Protein AF-A0A2V6ICM5-F1 (afdb_monomer_lite)

Structure (mmCIF, N/CA/C/O backbone):
data_AF-A0A2V6ICM5-F1
#
_entry.id   AF-A0A2V6ICM5-F1
#
loop_
_atom_site.group_PDB
_atom_site.id
_atom_site.type_symbol
_atom_site.label_atom_id
_atom_site.label_alt_id
_atom_site.label_comp_id
_atom_site.label_asym_id
_atom_site.label_entity_id
_atom_site.label_seq_id
_atom_site.pdbx_PDB_ins_code
_atom_site.Cartn_x
_atom_site.Cartn_y
_atom_site.Cartn_z
_atom_site.occupancy
_atom_site.B_iso_or_equiv
_atom_site.auth_seq_id
_atom_site.auth_comp_id
_atom_site.auth_asym_id
_atom_site.auth_atom_id
_atom_site.pdbx_PDB_model_num
ATOM 1 N N . GLN A 1 1 ? -46.049 4.703 57.199 1.00 52.38 1 GLN A N 1
ATOM 2 C CA . GLN A 1 1 ? -45.436 5.899 56.572 1.00 52.38 1 GLN A CA 1
ATOM 3 C C . GLN A 1 1 ? -45.484 7.085 57.544 1.00 52.38 1 GLN A C 1
ATOM 5 O O . GLN A 1 1 ? -46.310 7.972 57.384 1.00 52.38 1 GLN A O 1
ATOM 10 N N . LYS A 1 2 ? -44.665 7.076 58.610 1.00 46.41 2 LYS A N 1
ATOM 11 C CA . LYS A 1 2 ? -44.750 8.080 59.692 1.00 46.41 2 LYS A CA 1
ATOM 12 C C . LYS A 1 2 ? -43.443 8.203 60.500 1.00 46.41 2 LYS A C 1
ATOM 1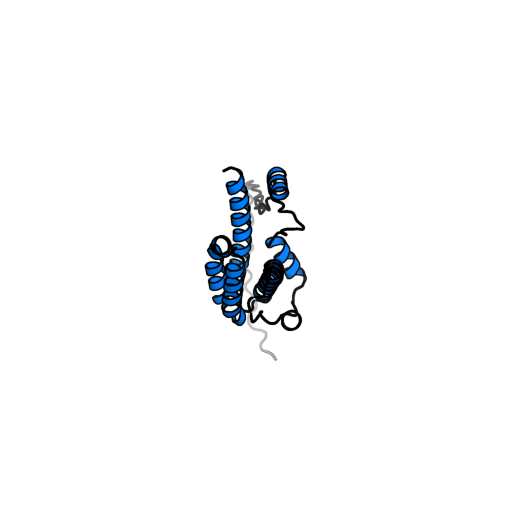4 O O . LYS A 1 2 ? -43.461 8.146 61.718 1.00 46.41 2 LYS A O 1
ATOM 19 N N . TRP A 1 3 ? -42.307 8.328 59.812 1.00 38.28 3 TRP A N 1
ATOM 20 C CA . TRP A 1 3 ? -40.980 8.481 60.445 1.00 38.28 3 TRP A CA 1
ATOM 21 C C . TRP A 1 3 ? -40.224 9.717 59.936 1.00 38.28 3 TRP A C 1
ATOM 23 O O . TRP A 1 3 ? -39.003 9.779 59.967 1.00 38.28 3 TRP A O 1
ATOM 33 N N . ARG A 1 4 ? -40.958 10.712 59.431 1.00 48.53 4 ARG A N 1
ATOM 34 C CA . ARG A 1 4 ? -40.415 11.863 58.698 1.00 48.53 4 ARG A CA 1
ATOM 35 C C . ARG A 1 4 ? -40.253 13.148 59.529 1.00 48.53 4 ARG A C 1
ATOM 37 O O . ARG A 1 4 ? -40.169 14.216 58.938 1.00 48.53 4 ARG A O 1
ATOM 44 N N . ASP A 1 5 ? -40.173 13.048 60.859 1.00 53.56 5 ASP A N 1
ATOM 45 C CA . ASP A 1 5 ? -40.150 14.219 61.760 1.00 53.56 5 ASP A CA 1
ATOM 46 C C . ASP A 1 5 ? -38.917 14.363 62.666 1.00 53.56 5 ASP A C 1
ATOM 48 O O . ASP A 1 5 ? -38.906 15.216 63.553 1.00 53.56 5 ASP A O 1
ATOM 52 N N . CYS A 1 6 ? -37.826 13.635 62.428 1.00 50.69 6 CYS A N 1
ATOM 53 C CA . CYS A 1 6 ? -36.572 13.925 63.123 1.00 50.69 6 CYS A CA 1
ATOM 54 C C . CYS A 1 6 ? -35.569 14.627 62.207 1.00 50.69 6 CYS A C 1
ATOM 56 O O . CYS A 1 6 ? -35.162 14.086 61.185 1.00 50.69 6 CYS A O 1
ATOM 58 N N . LEU A 1 7 ? -35.127 15.794 62.689 1.00 50.41 7 LEU A N 1
ATOM 59 C CA . LEU A 1 7 ? -33.983 16.607 62.256 1.00 50.41 7 LEU A CA 1
ATOM 60 C C . LEU A 1 7 ? -34.307 17.787 61.335 1.00 50.41 7 LEU A C 1
ATOM 62 O O . LEU A 1 7 ? -33.821 17.947 60.219 1.00 50.41 7 LEU A O 1
ATOM 66 N N . ARG A 1 8 ? -35.076 18.704 61.924 1.00 41.88 8 ARG A N 1
ATOM 67 C CA . ARG A 1 8 ? -35.014 20.133 61.632 1.00 41.88 8 ARG A CA 1
ATOM 68 C C . ARG A 1 8 ? -33.750 20.718 62.293 1.00 41.88 8 ARG A C 1
ATOM 70 O O . ARG A 1 8 ? -33.555 20.524 63.488 1.00 41.88 8 ARG A O 1
ATOM 77 N N . LYS A 1 9 ? -33.047 21.569 61.532 1.00 43.94 9 LYS A N 1
ATOM 78 C CA . LYS A 1 9 ? -32.373 22.811 61.974 1.00 43.94 9 LYS A CA 1
ATOM 79 C C . LYS A 1 9 ? -30.895 22.730 62.405 1.00 43.94 9 LYS A C 1
ATOM 81 O O . LYS A 1 9 ? -30.617 22.521 63.574 1.00 43.94 9 LYS A O 1
ATOM 86 N N . THR A 1 10 ? -29.997 23.131 61.498 1.00 44.06 10 THR A N 1
ATOM 87 C CA . THR A 1 10 ? -28.904 24.091 61.779 1.00 44.06 10 THR A CA 1
ATOM 88 C C . THR A 1 10 ? -28.498 24.807 60.483 1.00 44.06 10 THR A C 1
ATOM 90 O O . THR A 1 10 ? -27.999 24.183 59.551 1.00 44.06 10 THR A O 1
ATOM 93 N N . GLU A 1 11 ? -28.755 26.114 60.422 1.00 49.84 11 GLU A N 1
ATOM 94 C CA . GLU A 1 11 ? -28.374 27.036 59.341 1.00 49.84 11 GLU A CA 1
ATOM 95 C C . GLU A 1 11 ? -26.866 27.356 59.358 1.00 49.84 11 GLU A C 1
ATOM 97 O O . GLU A 1 11 ? -26.304 27.531 60.443 1.00 49.84 11 GLU A O 1
ATOM 102 N N . PRO A 1 12 ? -26.208 27.560 58.202 1.00 45.28 12 PRO A N 1
ATOM 103 C CA . PRO A 1 12 ? -24.915 28.234 58.156 1.00 45.28 12 PRO A CA 1
ATOM 104 C C . PRO A 1 12 ? -25.051 29.765 58.025 1.00 45.28 12 PRO A C 1
ATOM 106 O O . PRO A 1 12 ? -25.723 30.306 57.147 1.00 45.28 12 PRO A O 1
ATOM 109 N N . ARG A 1 13 ? -24.362 30.456 58.942 1.00 42.06 13 ARG A N 1
ATOM 110 C CA . ARG A 1 13 ? -24.209 31.915 59.087 1.00 42.06 13 ARG A CA 1
ATOM 111 C C . ARG A 1 13 ? -23.610 32.588 57.841 1.00 42.06 13 ARG A C 1
ATOM 113 O O . ARG A 1 13 ? -22.545 32.198 57.372 1.00 42.06 13 ARG A O 1
ATOM 120 N N . ARG A 1 14 ? -24.219 33.705 57.416 1.00 42.00 14 ARG A N 1
ATOM 121 C CA . ARG A 1 14 ? -23.617 34.704 56.510 1.00 42.00 14 ARG A CA 1
ATOM 122 C C . ARG A 1 14 ? -22.339 35.297 57.114 1.00 42.00 14 ARG A C 1
ATOM 124 O O . ARG A 1 14 ? -22.385 35.858 58.209 1.00 42.00 14 ARG A O 1
ATOM 131 N N . VAL A 1 15 ? -21.251 35.302 56.346 1.00 48.19 15 VAL A N 1
ATOM 132 C CA . VAL A 1 15 ? -20.054 36.116 56.610 1.00 48.19 15 VAL A CA 1
ATOM 133 C C . VAL A 1 15 ? -19.911 37.159 55.499 1.00 48.19 15 VAL A C 1
ATOM 135 O O . VAL A 1 15 ? -20.163 36.888 54.328 1.00 48.19 15 VAL A O 1
ATOM 138 N N . LYS A 1 16 ? -19.622 38.394 55.915 1.00 42.91 16 LYS A N 1
ATOM 139 C CA . LYS A 1 16 ? -19.699 39.625 55.124 1.00 42.91 16 LYS A CA 1
ATOM 140 C C . LYS A 1 16 ? -18.532 39.740 54.140 1.00 42.91 16 LYS A C 1
ATOM 142 O O . LYS A 1 16 ? -17.375 39.617 54.527 1.00 42.91 16 LYS A O 1
ATOM 147 N N . ILE A 1 17 ? -18.877 40.053 52.895 1.00 44.88 17 ILE A N 1
ATOM 148 C CA . ILE A 1 17 ? -17.980 40.398 51.791 1.00 44.88 17 ILE A CA 1
ATOM 149 C C . ILE A 1 17 ? -17.337 41.756 52.090 1.00 44.88 17 ILE A C 1
ATOM 151 O O . ILE A 1 17 ? -18.041 42.736 52.343 1.00 44.88 17 ILE A O 1
ATOM 155 N N . ARG A 1 18 ? -16.003 41.811 52.059 1.00 42.97 18 ARG A N 1
ATOM 156 C CA . ARG A 1 18 ? -15.222 43.051 52.077 1.00 42.97 18 ARG A CA 1
ATOM 157 C C . ARG A 1 18 ? -14.337 43.066 50.831 1.00 42.97 18 ARG A C 1
ATOM 159 O O . ARG A 1 18 ? -13.501 42.195 50.636 1.00 42.97 18 ARG A O 1
ATOM 166 N N . THR A 1 19 ? -14.619 44.041 49.984 1.00 49.16 19 THR A N 1
ATOM 167 C CA . THR A 1 19 ? -13.975 44.409 48.722 1.00 49.16 19 THR A CA 1
ATOM 168 C C . THR A 1 19 ? -12.497 44.757 48.891 1.00 49.16 19 THR A C 1
ATOM 170 O O . THR A 1 19 ? -12.210 45.652 49.682 1.00 49.16 19 THR A O 1
ATOM 173 N N . VAL A 1 20 ? -11.604 44.168 48.087 1.00 47.34 20 VAL A N 1
ATOM 174 C CA . VAL A 1 20 ? -10.393 44.837 47.569 1.00 47.34 20 VAL A CA 1
ATOM 175 C C . VAL A 1 20 ? -10.088 44.282 46.174 1.00 47.34 20 VAL A C 1
ATOM 177 O O . VAL A 1 20 ? -9.914 43.082 45.987 1.00 47.34 20 VAL A O 1
ATOM 180 N N . SER A 1 21 ? -10.072 45.194 45.207 1.00 46.94 21 SER A N 1
ATOM 181 C CA . SER A 1 21 ? -9.700 45.034 43.806 1.00 46.94 21 SER A CA 1
ATOM 182 C C . SER A 1 21 ? -8.275 44.519 43.622 1.00 46.94 21 SER A C 1
ATOM 184 O O . SER A 1 21 ? -7.368 45.111 44.197 1.00 46.94 21 SER A O 1
ATOM 186 N N . ILE A 1 22 ? -8.063 43.555 42.717 1.00 44.38 22 ILE A N 1
ATOM 187 C CA . ILE A 1 22 ? -6.850 43.492 41.885 1.00 44.38 22 ILE A CA 1
ATOM 188 C C . ILE A 1 22 ? -7.255 43.058 40.469 1.00 44.38 22 ILE A C 1
ATOM 190 O O . ILE A 1 22 ? -7.753 41.957 40.246 1.00 44.38 22 ILE A O 1
ATOM 194 N N . LEU A 1 23 ? -7.048 43.979 39.527 1.00 48.00 23 LEU A N 1
ATOM 195 C CA . LEU A 1 23 ? -6.987 43.760 38.086 1.00 48.00 23 LEU A CA 1
ATOM 196 C C . LEU A 1 23 ? -5.894 42.733 37.760 1.00 48.00 23 LEU A C 1
ATOM 198 O O . LEU A 1 23 ? -4.722 43.041 37.939 1.00 48.00 23 LEU A O 1
ATOM 202 N N . VAL A 1 24 ? -6.261 41.578 37.205 1.00 46.44 24 VAL A N 1
ATOM 203 C CA . VAL A 1 24 ? -5.401 40.816 36.284 1.00 46.44 24 VAL A CA 1
ATOM 204 C C . VAL A 1 24 ? -6.310 40.229 35.206 1.00 46.44 24 VAL A C 1
ATOM 206 O O . VAL A 1 24 ? -6.827 39.121 35.317 1.00 46.44 24 VAL A O 1
ATOM 209 N N . ALA A 1 25 ? -6.547 41.020 34.161 1.00 42.38 25 ALA A N 1
ATOM 210 C CA . ALA A 1 25 ? -7.008 40.507 32.882 1.00 42.38 25 ALA A CA 1
ATOM 211 C C . ALA A 1 25 ? -5.813 39.808 32.220 1.00 42.38 25 ALA A C 1
ATOM 213 O O . ALA A 1 25 ? -5.051 40.431 31.488 1.00 42.38 25 ALA A O 1
ATOM 214 N N . LEU A 1 26 ? -5.617 38.527 32.531 1.00 43.31 26 LEU A N 1
ATOM 215 C CA . LEU A 1 26 ? -4.749 37.652 31.751 1.00 43.31 26 LEU A CA 1
ATOM 216 C C . LEU A 1 26 ? -5.658 36.790 30.879 1.00 43.31 26 LEU A C 1
ATOM 218 O O . LEU A 1 26 ? -6.067 35.691 31.245 1.00 43.31 26 LEU A O 1
ATOM 222 N N . THR A 1 27 ? -6.041 37.349 29.736 1.00 41.28 27 THR A N 1
ATOM 223 C CA . THR A 1 27 ? -6.637 36.592 28.641 1.00 41.28 27 THR A CA 1
ATOM 224 C C . THR A 1 27 ? -5.588 35.613 28.124 1.00 41.28 27 THR A C 1
ATOM 226 O O . THR A 1 27 ? -4.723 35.978 27.330 1.00 41.28 27 THR A O 1
ATOM 229 N N . LEU A 1 28 ? -5.656 34.368 28.593 1.00 43.41 28 LEU A N 1
ATOM 230 C CA . LEU A 1 28 ? -5.059 33.221 27.919 1.00 43.41 28 LEU A CA 1
ATOM 231 C C . LEU A 1 28 ? -5.811 33.030 26.597 1.00 43.41 28 LEU A C 1
ATOM 233 O O . LEU A 1 28 ? -6.815 32.326 26.527 1.00 43.41 28 LEU A O 1
ATOM 237 N N . VAL A 1 29 ? -5.339 33.708 25.551 1.00 44.22 29 VAL A N 1
ATOM 238 C CA . VAL A 1 29 ? -5.561 33.264 24.176 1.00 44.22 29 VAL A CA 1
ATOM 239 C C . VAL A 1 29 ? -4.824 31.936 24.065 1.00 44.22 29 VAL A C 1
ATOM 241 O O . VAL A 1 29 ? -3.597 31.896 24.001 1.00 44.22 29 VAL A O 1
ATOM 244 N N . SER A 1 30 ? -5.573 30.837 24.137 1.00 47.25 30 SER A N 1
ATOM 245 C CA . SER A 1 30 ? -5.074 29.531 23.729 1.00 47.25 30 SER A CA 1
ATOM 246 C C . SER A 1 30 ? -4.599 29.658 22.289 1.00 47.25 30 SER A C 1
ATOM 248 O O . SER A 1 30 ? -5.391 29.926 21.387 1.00 47.25 30 SER A O 1
ATOM 250 N N . ALA A 1 31 ? -3.290 29.503 22.107 1.00 39.59 31 ALA A N 1
ATOM 251 C CA . ALA A 1 31 ? -2.682 29.286 20.815 1.00 39.59 31 ALA A CA 1
ATOM 252 C C . ALA A 1 31 ? -3.403 28.107 20.159 1.00 39.59 31 ALA A C 1
ATOM 254 O O . ALA A 1 31 ? -3.331 26.974 20.640 1.00 39.59 31 ALA A O 1
ATOM 255 N N . ALA A 1 32 ? -4.135 28.393 19.085 1.00 41.06 32 ALA A N 1
ATOM 256 C CA . ALA A 1 32 ? -4.459 27.381 18.107 1.00 41.06 32 ALA A CA 1
ATOM 257 C C . ALA A 1 32 ? -3.114 26.862 17.594 1.00 41.06 32 ALA A C 1
ATOM 259 O O . ALA A 1 32 ? -2.405 27.558 16.868 1.00 41.06 32 ALA A O 1
ATOM 260 N N . ILE A 1 33 ? -2.731 25.669 18.041 1.00 44.47 33 ILE A N 1
ATOM 261 C CA . ILE A 1 33 ? -1.753 24.854 17.335 1.00 44.47 33 ILE A CA 1
ATOM 262 C C . ILE A 1 33 ? -2.486 24.473 16.053 1.00 44.47 33 ILE A C 1
ATOM 264 O O . ILE A 1 33 ? -3.270 23.530 16.031 1.00 44.47 33 ILE A O 1
ATOM 268 N N . GLY A 1 34 ? -2.353 25.321 15.035 1.00 39.69 34 GLY A N 1
ATOM 269 C CA . GLY A 1 34 ? -2.686 24.936 13.680 1.00 39.69 34 GLY A CA 1
ATOM 270 C C . GLY A 1 34 ? -1.749 23.794 13.335 1.00 39.69 34 GLY A C 1
ATOM 271 O O . GLY A 1 34 ? -0.533 23.982 13.317 1.00 39.69 34 GLY A O 1
ATOM 272 N N . GLU A 1 35 ? -2.305 22.603 13.135 1.00 38.22 35 GLU A N 1
ATOM 273 C CA . GLU A 1 35 ? -1.608 21.576 12.379 1.00 38.22 35 GLU A CA 1
ATOM 274 C C . GLU A 1 35 ? -1.264 22.200 11.025 1.00 38.22 35 GLU A C 1
ATOM 276 O O . GLU A 1 35 ? -2.142 22.608 10.264 1.00 38.22 35 GLU A O 1
ATOM 281 N N . HIS A 1 36 ? 0.035 22.376 10.790 1.00 35.41 36 HIS A N 1
ATOM 282 C CA . HIS A 1 36 ? 0.596 22.735 9.499 1.00 35.41 36 HIS A CA 1
ATOM 283 C C . HIS A 1 36 ? 0.293 21.571 8.545 1.00 35.41 36 HIS A C 1
ATOM 285 O O . HIS A 1 36 ? 1.104 20.666 8.371 1.00 35.41 36 HIS A O 1
ATOM 291 N N . GLN A 1 37 ? -0.895 21.573 7.941 1.00 40.88 37 GLN A N 1
ATOM 292 C CA . GLN A 1 37 ? -1.083 20.938 6.646 1.00 40.88 37 GLN A CA 1
ATOM 293 C C . GLN A 1 37 ? -0.261 21.803 5.680 1.00 40.88 37 GLN A C 1
ATOM 295 O O . GLN A 1 37 ? -0.715 22.865 5.252 1.00 40.88 37 GLN A O 1
ATOM 300 N N . GLU A 1 38 ? 1.005 21.444 5.449 1.00 42.47 38 GLU A N 1
ATOM 301 C CA . GLU A 1 38 ? 1.786 22.047 4.368 1.00 42.47 38 GLU A CA 1
ATOM 302 C C . GLU A 1 38 ? 1.091 21.682 3.054 1.00 42.47 38 GLU A C 1
ATOM 304 O O . GLU A 1 38 ? 1.255 20.585 2.524 1.00 42.47 38 GLU A O 1
ATOM 309 N N . GLU A 1 39 ? 0.276 22.605 2.546 1.00 48.09 39 GLU A N 1
ATOM 310 C CA . GLU A 1 39 ? -0.058 22.647 1.127 1.00 48.09 39 GLU A CA 1
ATOM 311 C C . GLU A 1 39 ? 1.268 22.586 0.349 1.00 48.09 39 GLU A C 1
ATOM 313 O O . GLU A 1 39 ? 2.194 23.344 0.672 1.00 48.09 39 GLU A O 1
ATOM 318 N N . PRO A 1 40 ? 1.413 21.666 -0.620 1.00 48.28 40 PRO A N 1
ATOM 319 C CA . PRO A 1 40 ? 2.653 21.533 -1.365 1.00 48.28 40 PRO A CA 1
ATOM 320 C C . PRO A 1 40 ? 2.957 22.872 -2.040 1.00 48.28 40 PRO A C 1
ATOM 322 O O . PRO A 1 40 ? 2.132 23.416 -2.773 1.00 48.28 40 PRO A O 1
ATOM 325 N N . THR A 1 41 ? 4.134 23.428 -1.753 1.00 56.72 41 THR A N 1
ATOM 326 C CA . THR A 1 41 ? 4.625 24.653 -2.391 1.00 56.72 41 THR A CA 1
ATOM 327 C C . THR A 1 41 ? 4.608 24.483 -3.913 1.00 56.72 41 THR A C 1
ATOM 329 O O . THR A 1 41 ? 4.884 23.384 -4.397 1.00 56.72 41 THR A O 1
ATOM 332 N N . GLU A 1 42 ? 4.296 25.546 -4.670 1.00 59.53 42 GLU A N 1
ATOM 333 C CA . GLU A 1 42 ? 4.265 25.510 -6.149 1.00 59.53 42 GLU A CA 1
ATOM 334 C C . GLU A 1 42 ? 5.522 24.837 -6.720 1.00 59.53 42 GLU A C 1
ATOM 336 O O . GLU A 1 42 ? 5.413 23.960 -7.570 1.00 59.53 42 GLU A O 1
ATOM 341 N N . ASP A 1 43 ? 6.695 25.124 -6.150 1.00 57.94 43 ASP A N 1
ATOM 342 C CA . ASP A 1 43 ? 7.970 24.511 -6.541 1.00 57.94 43 ASP A CA 1
ATOM 343 C C . ASP A 1 43 ? 7.967 22.973 -6.436 1.00 57.94 43 ASP A C 1
ATOM 345 O O . ASP A 1 43 ? 8.322 22.286 -7.393 1.00 57.94 43 ASP A O 1
ATOM 349 N N . LYS A 1 44 ? 7.464 22.405 -5.328 1.00 61.06 44 LYS A N 1
ATOM 350 C CA . LYS A 1 44 ? 7.354 20.942 -5.155 1.00 61.06 44 LYS A CA 1
ATOM 351 C C . LYS A 1 44 ? 6.339 20.339 -6.126 1.00 61.06 44 LYS A C 1
ATOM 353 O O . LYS A 1 44 ? 6.499 19.207 -6.576 1.00 61.06 44 LYS A O 1
ATOM 358 N N . GLN A 1 45 ? 5.270 21.068 -6.442 1.00 61.25 45 GLN A N 1
ATOM 359 C CA . GLN A 1 45 ? 4.265 20.624 -7.408 1.00 61.25 45 GLN A CA 1
ATOM 360 C C . GLN A 1 45 ? 4.857 20.564 -8.828 1.00 61.25 45 GLN A C 1
ATOM 362 O O . GLN A 1 45 ? 4.613 19.593 -9.546 1.00 61.25 45 GLN A O 1
ATOM 367 N N . HIS A 1 46 ? 5.660 21.561 -9.207 1.00 61.34 46 HIS A N 1
ATOM 368 C CA . HIS A 1 46 ? 6.337 21.617 -10.502 1.00 61.34 46 HIS A CA 1
ATOM 369 C C . HIS A 1 46 ? 7.396 20.514 -10.650 1.00 61.34 46 HIS A C 1
ATOM 371 O O . HIS A 1 46 ? 7.415 19.829 -11.671 1.00 61.34 46 HIS A O 1
ATOM 377 N N . GLU A 1 47 ? 8.196 20.250 -9.614 1.00 62.09 47 GLU A N 1
ATOM 378 C CA . GLU A 1 47 ? 9.178 19.153 -9.606 1.00 62.09 47 GLU A CA 1
ATOM 379 C C . GLU A 1 47 ? 8.523 17.773 -9.786 1.00 62.09 47 GLU A C 1
ATOM 381 O O . GLU A 1 47 ? 9.010 16.934 -10.550 1.00 62.09 47 GLU A O 1
ATOM 386 N N . ARG A 1 48 ? 7.376 17.536 -9.134 1.00 67.94 48 ARG A N 1
ATOM 387 C CA . ARG A 1 48 ? 6.602 16.292 -9.293 1.00 67.94 48 ARG A CA 1
ATOM 388 C C . ARG A 1 48 ? 6.088 16.140 -10.725 1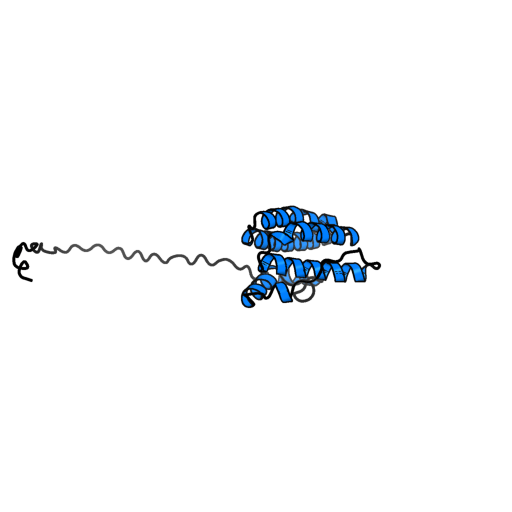.00 67.94 48 ARG A C 1
ATOM 390 O O . ARG A 1 48 ? 6.213 15.067 -11.319 1.00 67.94 48 ARG A O 1
ATOM 397 N N . GLU A 1 49 ? 5.557 17.213 -11.303 1.00 69.25 49 GLU A N 1
ATOM 398 C CA . GLU A 1 49 ? 4.995 17.188 -12.654 1.00 69.25 49 GLU A CA 1
ATOM 399 C C . GLU A 1 49 ? 6.066 16.900 -13.722 1.00 69.25 49 GLU A C 1
ATOM 401 O O . GLU A 1 49 ? 5.822 16.111 -14.638 1.00 69.25 49 GLU A O 1
ATOM 406 N N . GLU A 1 50 ? 7.283 17.422 -13.549 1.00 68.31 50 GLU A N 1
ATOM 407 C CA . GLU A 1 50 ? 8.446 17.109 -14.392 1.00 68.31 50 GLU A CA 1
ATOM 408 C C . GLU A 1 50 ? 8.877 15.635 -14.317 1.00 68.31 50 GLU A C 1
ATOM 410 O O . GLU A 1 50 ? 9.336 15.069 -15.311 1.00 68.31 50 GLU A O 1
ATOM 415 N N . LEU A 1 51 ? 8.698 14.985 -13.162 1.00 66.31 51 LEU A N 1
ATOM 416 C CA . LEU A 1 51 ? 8.923 13.544 -12.980 1.00 66.31 51 LEU A CA 1
ATOM 417 C C . LEU A 1 51 ? 7.777 12.685 -13.550 1.00 66.31 51 LEU A C 1
ATOM 419 O O . LEU A 1 51 ? 7.802 11.457 -13.451 1.00 66.31 51 LEU A O 1
ATOM 423 N N . GLY A 1 52 ? 6.749 13.310 -14.135 1.00 67.88 52 GLY A N 1
ATOM 424 C CA . GLY A 1 52 ? 5.521 12.637 -14.558 1.00 67.88 52 GLY A CA 1
ATOM 425 C C . GLY A 1 52 ? 4.653 12.173 -13.383 1.00 67.88 52 GLY A C 1
ATOM 426 O O . GLY A 1 52 ? 3.707 11.404 -13.586 1.00 67.88 52 GLY A O 1
ATOM 427 N N . VAL A 1 53 ? 4.956 12.631 -12.166 1.00 69.81 53 VAL A N 1
ATOM 428 C CA . VAL A 1 53 ? 4.210 12.389 -10.929 1.00 69.81 53 VAL A CA 1
ATOM 429 C C . VAL A 1 53 ? 3.178 13.503 -10.805 1.00 69.81 53 VAL A C 1
ATOM 431 O O . VAL A 1 53 ? 3.472 14.628 -10.424 1.00 69.81 53 VAL A O 1
ATOM 434 N N . ASN A 1 54 ? 1.933 13.212 -11.151 1.00 69.25 54 ASN A N 1
ATOM 435 C CA . ASN A 1 54 ? 0.839 14.166 -11.015 1.00 69.25 54 ASN A CA 1
ATOM 436 C C . ASN A 1 54 ? -0.336 13.519 -10.281 1.00 69.25 54 ASN A C 1
ATOM 438 O O . ASN A 1 54 ? -0.347 12.317 -10.014 1.00 69.25 54 ASN A O 1
ATOM 442 N N . ALA A 1 55 ? -1.356 14.320 -9.977 1.00 64.00 55 ALA A N 1
ATOM 443 C CA . ALA A 1 55 ? -2.536 13.855 -9.250 1.00 64.00 55 ALA A CA 1
ATOM 444 C C . ALA A 1 55 ? -3.276 12.681 -9.929 1.00 64.00 55 ALA A C 1
ATOM 446 O O . ALA A 1 55 ? -4.022 11.972 -9.254 1.00 64.00 55 ALA A O 1
ATOM 447 N N . TYR A 1 56 ? -3.083 12.470 -11.235 1.00 64.25 56 TYR A N 1
ATOM 448 C CA . TYR A 1 56 ? -3.704 11.395 -12.011 1.00 64.25 56 TYR A CA 1
ATOM 449 C C . TYR A 1 56 ? -2.812 10.154 -12.134 1.00 64.25 56 TYR A C 1
ATOM 451 O O . TYR A 1 56 ? -3.323 9.037 -12.095 1.00 64.25 56 TYR A O 1
ATOM 459 N N . THR A 1 57 ? -1.497 10.325 -12.292 1.00 70.25 57 THR A N 1
ATOM 460 C CA . THR A 1 57 ? -0.542 9.215 -12.469 1.00 70.25 57 THR A CA 1
ATOM 461 C C . THR A 1 57 ? -0.072 8.621 -11.143 1.00 70.25 57 THR A C 1
ATOM 463 O O . THR A 1 57 ? 0.187 7.420 -11.075 1.00 70.25 57 THR A O 1
ATOM 466 N N . ALA A 1 58 ? 0.004 9.436 -10.090 1.00 75.31 58 ALA A N 1
ATOM 467 C CA . ALA A 1 58 ? 0.445 9.060 -8.751 1.00 75.31 58 ALA A CA 1
ATOM 468 C C . ALA A 1 58 ? -0.335 9.871 -7.693 1.00 75.31 58 ALA A C 1
ATOM 470 O O . ALA A 1 58 ? 0.155 10.882 -7.175 1.00 75.31 58 ALA A O 1
ATOM 471 N N . PRO A 1 59 ? -1.584 9.473 -7.381 1.00 79.19 59 PRO A N 1
ATOM 472 C CA . PRO A 1 59 ? -2.379 10.151 -6.363 1.00 79.19 59 PRO A CA 1
ATOM 473 C C . PRO A 1 59 ? -1.718 10.065 -4.978 1.00 79.19 59 PRO A C 1
ATOM 475 O O . PRO A 1 59 ? -1.001 9.115 -4.668 1.00 79.19 59 PRO A O 1
ATOM 478 N N . SER A 1 60 ? -1.992 11.053 -4.123 1.00 86.56 60 SER A N 1
ATOM 479 C CA . SER A 1 60 ? -1.549 11.034 -2.723 1.00 86.56 60 SER A CA 1
ATOM 480 C C . SER A 1 60 ? -2.178 9.859 -1.967 1.00 86.56 60 SER A C 1
ATOM 482 O O . SER A 1 60 ? -3.400 9.680 -1.981 1.00 86.56 60 SER A O 1
ATOM 484 N N . ILE A 1 61 ? -1.343 9.086 -1.274 1.00 89.88 61 ILE A N 1
ATOM 485 C CA . ILE A 1 61 ? -1.759 7.984 -0.402 1.00 89.88 61 ILE A CA 1
ATOM 486 C C . ILE A 1 61 ? -2.626 8.496 0.751 1.00 89.88 61 ILE A C 1
ATOM 488 O O . ILE A 1 61 ? -3.635 7.876 1.088 1.00 89.88 61 ILE A O 1
ATOM 492 N N . GLU A 1 62 ? -2.283 9.651 1.322 1.00 90.81 62 GLU A N 1
ATOM 493 C CA . GLU A 1 62 ? -3.090 10.307 2.355 1.00 90.81 62 GLU A CA 1
ATOM 494 C C . GLU A 1 62 ? -4.503 10.600 1.834 1.00 90.81 62 GLU A C 1
ATOM 496 O O . GLU A 1 62 ? -5.499 10.256 2.476 1.00 90.81 62 GLU A O 1
ATOM 501 N N . ARG A 1 63 ? -4.604 11.151 0.618 1.00 90.06 63 ARG A N 1
ATOM 502 C CA . ARG A 1 63 ? -5.893 11.437 -0.020 1.00 90.06 63 ARG A CA 1
ATOM 503 C C . ARG A 1 63 ? -6.694 10.163 -0.289 1.00 90.06 63 ARG A C 1
ATOM 505 O O . ARG A 1 63 ? -7.905 10.174 -0.077 1.00 90.06 63 ARG A O 1
ATOM 512 N N . ILE A 1 64 ? -6.043 9.078 -0.721 1.00 91.06 64 ILE A N 1
ATOM 513 C CA . ILE A 1 64 ? -6.698 7.772 -0.898 1.00 91.06 64 ILE A CA 1
ATOM 514 C C . ILE A 1 64 ? -7.338 7.326 0.420 1.00 91.06 64 ILE A C 1
ATOM 516 O O . ILE A 1 64 ? -8.521 6.990 0.436 1.00 91.06 64 ILE A O 1
ATOM 520 N N . PHE A 1 65 ? -6.598 7.368 1.530 1.00 93.25 65 PHE A N 1
ATOM 521 C CA . PHE A 1 65 ? -7.135 6.989 2.837 1.00 93.25 65 PHE A CA 1
ATOM 522 C C . PHE A 1 65 ? -8.278 7.903 3.290 1.00 93.25 65 PHE A C 1
ATOM 524 O O . PHE A 1 65 ? -9.312 7.397 3.717 1.00 93.25 65 PHE A O 1
ATOM 531 N N . ALA A 1 66 ? -8.156 9.220 3.108 1.00 92.44 66 ALA A N 1
ATOM 532 C CA . ALA A 1 66 ? -9.228 10.162 3.431 1.00 92.44 66 ALA A CA 1
ATOM 533 C C . ALA A 1 66 ? -10.516 9.897 2.626 1.00 92.44 66 ALA A C 1
ATOM 535 O O . ALA A 1 66 ? -11.623 10.071 3.134 1.00 92.44 66 ALA A O 1
ATOM 536 N N . GLN A 1 67 ? -10.395 9.458 1.369 1.00 92.38 67 GLN A N 1
ATOM 537 C CA . GLN A 1 67 ? -11.541 9.059 0.549 1.00 92.38 67 GLN A CA 1
ATOM 538 C C . GLN A 1 67 ? -12.130 7.720 0.999 1.00 92.38 67 GLN A C 1
ATOM 540 O O . GLN A 1 67 ? -13.348 7.585 1.080 1.00 92.38 67 GLN A O 1
ATOM 545 N N . LEU A 1 68 ? -11.287 6.738 1.318 1.00 91.88 68 LEU A N 1
ATOM 546 C CA . LEU A 1 68 ? -11.735 5.448 1.839 1.00 91.88 68 LEU A CA 1
ATOM 547 C C . LEU A 1 68 ? -12.461 5.590 3.186 1.00 91.88 68 LEU A C 1
ATOM 549 O O . LEU A 1 68 ? -13.461 4.908 3.415 1.00 91.88 68 LEU A O 1
ATOM 553 N N . ASP A 1 69 ? -12.033 6.536 4.022 1.00 92.62 69 ASP A N 1
ATOM 554 C CA . ASP A 1 69 ? -12.694 6.892 5.277 1.00 92.62 69 ASP A CA 1
ATOM 555 C C . ASP A 1 69 ? -14.137 7.373 5.073 1.00 92.62 69 ASP A C 1
ATOM 557 O O . ASP A 1 69 ? -15.031 6.995 5.834 1.00 92.62 69 ASP A O 1
ATOM 561 N N . GLN A 1 70 ? -14.392 8.154 4.018 1.00 93.81 70 GLN A N 1
ATOM 562 C CA . GLN A 1 70 ? -15.735 8.643 3.673 1.00 93.81 70 GLN A CA 1
ATOM 563 C C . GLN A 1 70 ? -16.676 7.523 3.214 1.00 93.81 70 GLN A C 1
ATOM 565 O O . GLN A 1 70 ? -17.895 7.680 3.260 1.00 93.81 70 GLN A O 1
ATOM 570 N N . LEU A 1 71 ? -16.120 6.395 2.770 1.00 90.19 71 LEU A N 1
ATOM 571 C CA . LEU A 1 71 ? -16.867 5.251 2.251 1.00 90.19 71 LEU A CA 1
ATOM 572 C C . LEU A 1 71 ? -17.155 4.192 3.325 1.00 90.19 71 LEU A C 1
ATOM 574 O O . LEU A 1 71 ? -17.718 3.139 3.017 1.00 90.19 71 LEU A O 1
ATOM 578 N N . ARG A 1 72 ? -16.775 4.434 4.587 1.00 87.62 72 ARG A N 1
ATOM 579 C CA . ARG A 1 72 ? -16.996 3.468 5.667 1.00 87.62 72 ARG A CA 1
ATOM 580 C C . ARG A 1 72 ? -18.491 3.316 6.020 1.00 87.62 72 ARG A C 1
ATOM 582 O O . ARG A 1 72 ? -19.216 4.308 6.066 1.00 87.62 72 ARG A O 1
ATOM 589 N N . PRO A 1 73 ? -18.949 2.092 6.362 1.00 89.38 73 PRO A N 1
ATOM 590 C CA . PRO A 1 73 ? -18.183 0.844 6.408 1.00 89.38 73 PRO A CA 1
ATOM 591 C C . PRO A 1 73 ? -17.987 0.223 5.015 1.00 89.38 73 PRO A C 1
ATOM 593 O O . PRO A 1 73 ? -18.938 0.072 4.251 1.00 89.38 73 PRO A O 1
ATOM 596 N N . LEU A 1 74 ? -16.760 -0.211 4.710 1.00 88.19 74 LEU A N 1
ATOM 597 C CA . LEU A 1 74 ? -16.461 -0.843 3.425 1.00 88.19 74 LEU A CA 1
ATOM 598 C C . LEU A 1 74 ? -17.007 -2.280 3.359 1.00 88.19 74 LEU A C 1
ATOM 600 O O . LEU A 1 74 ? -16.705 -3.085 4.251 1.00 88.19 74 LEU A O 1
ATOM 604 N N . PRO A 1 75 ? -17.731 -2.663 2.289 1.00 91.38 75 PRO A N 1
ATOM 605 C CA . PRO A 1 75 ? -18.189 -4.034 2.076 1.00 91.38 75 PRO A CA 1
ATOM 606 C C . PRO A 1 75 ? -17.030 -4.936 1.611 1.00 91.38 75 PRO A C 1
ATOM 608 O O . PRO A 1 75 ? -17.004 -5.413 0.479 1.00 91.38 75 PRO A O 1
ATOM 611 N N . PHE A 1 76 ? -16.056 -5.181 2.497 1.00 91.31 76 PHE A N 1
ATOM 612 C CA . PHE A 1 76 ? -14.811 -5.899 2.190 1.00 91.31 76 PHE A CA 1
ATOM 613 C C . PHE A 1 76 ? -15.046 -7.241 1.487 1.00 91.31 76 PHE A C 1
ATOM 615 O O . PHE A 1 76 ? -14.360 -7.558 0.524 1.00 91.31 76 PHE A O 1
ATOM 622 N N . ASP A 1 77 ? -16.035 -8.023 1.925 1.00 91.31 77 ASP A N 1
ATOM 623 C CA . ASP A 1 77 ? -16.300 -9.345 1.347 1.00 91.31 77 ASP A CA 1
ATOM 624 C C . ASP A 1 77 ? -16.843 -9.309 -0.084 1.00 91.31 77 ASP A C 1
ATOM 626 O O . ASP A 1 77 ? -16.696 -10.297 -0.796 1.00 91.31 77 ASP A O 1
ATOM 630 N N . GLN A 1 78 ? -17.431 -8.186 -0.504 1.00 91.81 78 GLN A N 1
ATOM 631 C CA . GLN A 1 78 ? -17.890 -7.971 -1.880 1.00 91.81 78 GLN A CA 1
ATOM 632 C C . GLN A 1 78 ? -16.784 -7.386 -2.765 1.00 91.81 78 GLN A C 1
ATOM 634 O O . GLN A 1 78 ? -16.804 -7.575 -3.976 1.00 91.81 78 GLN A O 1
ATOM 639 N N . LEU A 1 79 ? -15.836 -6.662 -2.161 1.00 90.44 79 LEU A N 1
ATOM 640 C CA . LEU A 1 79 ? -14.758 -5.964 -2.863 1.00 90.44 79 LEU A CA 1
ATOM 641 C C . LEU A 1 79 ? -13.479 -6.799 -2.990 1.00 90.44 79 LEU A C 1
ATOM 643 O O . LEU A 1 79 ? -12.691 -6.568 -3.906 1.00 90.44 79 LEU A O 1
ATOM 647 N N . LYS A 1 80 ? -13.250 -7.750 -2.077 1.00 91.00 80 LYS A N 1
ATOM 648 C CA . LYS A 1 80 ? -12.045 -8.582 -2.087 1.00 91.00 80 LYS A CA 1
ATOM 649 C C . LYS A 1 80 ? -11.971 -9.405 -3.372 1.00 91.00 80 LYS A C 1
ATOM 651 O O . LYS A 1 80 ? -12.949 -10.016 -3.801 1.00 91.00 80 LYS A O 1
ATOM 656 N N . ARG A 1 81 ? -10.776 -9.461 -3.945 1.00 90.50 81 ARG A N 1
ATOM 657 C CA . ARG A 1 81 ? -10.448 -10.304 -5.094 1.00 90.50 81 ARG A CA 1
ATOM 658 C C . ARG A 1 81 ? -9.605 -11.487 -4.644 1.00 90.50 81 ARG A C 1
ATOM 660 O O . ARG A 1 81 ? -9.029 -11.484 -3.554 1.00 90.50 81 ARG A O 1
ATOM 667 N N . GLU A 1 82 ? -9.544 -12.511 -5.482 1.00 88.44 82 GLU A N 1
ATOM 668 C CA . GLU A 1 82 ? -8.600 -13.601 -5.268 1.00 88.44 82 GLU A CA 1
ATOM 669 C C . GLU A 1 82 ? -7.176 -13.125 -5.551 1.00 88.44 82 GLU A C 1
ATOM 671 O O . GLU A 1 82 ? -6.927 -12.397 -6.515 1.00 88.44 82 GLU A O 1
ATOM 676 N N . LEU A 1 83 ? -6.234 -13.546 -4.703 1.00 85.62 83 LEU A N 1
ATOM 677 C CA . LEU A 1 83 ? -4.828 -13.244 -4.928 1.00 85.62 83 LEU A CA 1
ATOM 678 C C . LEU A 1 83 ? -4.341 -13.984 -6.185 1.00 85.62 83 LEU A C 1
ATOM 680 O O . LEU A 1 83 ? -4.673 -15.159 -6.370 1.00 85.62 83 LEU A O 1
ATOM 684 N N . PRO A 1 84 ? -3.531 -13.333 -7.035 1.00 83.75 84 PRO A N 1
ATOM 685 C CA . PRO A 1 84 ? -2.984 -13.954 -8.230 1.00 83.75 84 PRO A CA 1
ATOM 686 C C . PRO A 1 84 ? -2.134 -15.170 -7.847 1.00 83.75 84 PRO A C 1
ATOM 688 O O . PRO A 1 84 ? -1.251 -15.080 -6.996 1.00 83.75 84 PRO A O 1
ATOM 691 N N . GLN A 1 85 ? -2.397 -16.308 -8.492 1.00 75.50 85 GLN A N 1
ATOM 692 C CA . GLN A 1 85 ? -1.725 -17.577 -8.187 1.00 75.50 85 GLN A CA 1
ATOM 693 C C . GLN A 1 85 ? -0.435 -17.805 -8.987 1.00 75.50 85 GLN A C 1
ATOM 695 O O . GLN A 1 85 ? 0.364 -18.666 -8.634 1.00 75.50 85 GLN A O 1
ATOM 700 N N . SER A 1 86 ? -0.221 -17.052 -10.068 1.00 74.50 86 SER A N 1
ATOM 701 C CA . SER A 1 86 ? 0.951 -17.201 -10.930 1.00 74.50 86 SER A CA 1
ATOM 702 C C . SER A 1 86 ? 1.437 -15.858 -11.448 1.00 74.50 86 SER A C 1
ATOM 704 O O . SER A 1 86 ? 0.643 -14.973 -11.768 1.00 74.50 86 SER A O 1
ATOM 706 N N . ILE A 1 87 ? 2.749 -15.738 -11.614 1.00 71.25 87 ILE A N 1
ATOM 707 C CA . ILE A 1 87 ? 3.371 -14.604 -12.289 1.00 71.25 87 ILE A CA 1
ATOM 708 C C . ILE A 1 87 ? 2.968 -14.629 -13.775 1.00 71.25 87 ILE A C 1
ATOM 710 O O . ILE A 1 87 ? 3.329 -15.548 -14.509 1.00 71.25 87 ILE A O 1
ATOM 714 N N . VAL A 1 88 ? 2.238 -13.607 -14.229 1.00 73.69 88 VAL A N 1
ATOM 715 C CA . VAL A 1 88 ? 1.771 -13.503 -15.624 1.00 73.69 88 VAL A CA 1
ATOM 716 C C . VAL A 1 88 ? 2.942 -13.191 -16.570 1.00 73.69 88 VAL A C 1
ATOM 718 O O . VAL A 1 88 ? 3.902 -12.517 -16.180 1.00 73.69 88 VAL A O 1
ATOM 721 N N . ALA A 1 89 ? 2.896 -13.696 -17.806 1.00 72.94 89 ALA A N 1
ATOM 722 C CA . ALA A 1 89 ? 3.859 -13.361 -18.858 1.00 72.94 89 ALA A CA 1
ATOM 723 C C . ALA A 1 89 ? 3.604 -11.945 -19.416 1.00 72.94 89 ALA A C 1
ATOM 725 O O . ALA A 1 89 ? 2.462 -11.506 -19.481 1.00 72.94 89 ALA A O 1
ATOM 726 N N . GLY A 1 90 ? 4.665 -11.244 -19.827 1.00 82.06 90 GLY A N 1
ATOM 727 C CA . GLY A 1 90 ? 4.577 -9.855 -20.307 1.00 82.06 90 GLY A CA 1
ATOM 728 C C . GLY A 1 90 ? 4.689 -8.818 -19.183 1.00 82.06 90 GLY A C 1
ATOM 729 O O . GLY A 1 90 ? 4.172 -9.004 -18.081 1.00 82.06 90 GLY A O 1
ATOM 730 N N . ARG A 1 91 ? 5.431 -7.731 -19.419 1.00 83.62 91 ARG A N 1
ATOM 731 C CA . ARG A 1 91 ? 5.743 -6.719 -18.387 1.00 83.62 91 ARG A CA 1
ATOM 732 C C . ARG A 1 91 ? 4.517 -5.870 -18.053 1.00 83.62 91 ARG A C 1
ATOM 734 O O . ARG A 1 91 ? 4.271 -5.558 -16.894 1.00 83.62 91 ARG A O 1
ATOM 741 N N . GLU A 1 92 ? 3.741 -5.541 -19.071 1.00 86.88 92 GLU A N 1
ATOM 742 C CA . GLU A 1 92 ? 2.475 -4.821 -19.009 1.00 86.88 92 GLU A CA 1
ATOM 743 C C . GLU A 1 92 ? 1.441 -5.549 -18.145 1.00 86.88 92 GLU A C 1
ATOM 745 O O . GLU A 1 92 ? 0.846 -4.945 -17.252 1.00 86.88 92 GLU A O 1
ATOM 750 N N . HIS A 1 93 ? 1.300 -6.865 -18.322 1.00 85.44 93 HIS A N 1
ATOM 751 C CA . HIS A 1 93 ? 0.387 -7.670 -17.514 1.00 85.44 93 HIS A CA 1
ATOM 752 C C . HIS A 1 93 ? 0.834 -7.757 -16.055 1.00 85.44 93 HIS A C 1
ATOM 754 O O . HIS A 1 93 ? 0.009 -7.612 -15.154 1.00 85.44 93 HIS A O 1
ATOM 760 N N . LYS A 1 94 ? 2.139 -7.931 -15.801 1.00 86.81 94 LYS A N 1
ATOM 761 C CA . LYS A 1 94 ? 2.680 -7.873 -14.435 1.00 86.81 94 LYS A CA 1
ATOM 762 C C . LYS A 1 94 ? 2.376 -6.527 -13.776 1.00 86.81 94 LYS A C 1
ATOM 764 O O . LYS A 1 94 ? 1.977 -6.506 -12.618 1.00 86.81 94 LYS A O 1
ATOM 769 N N . GLY A 1 95 ? 2.525 -5.423 -14.513 1.00 86.75 95 GLY A N 1
ATOM 770 C CA . GLY A 1 95 ? 2.225 -4.075 -14.027 1.00 86.75 95 GLY A CA 1
ATOM 771 C C . GLY A 1 95 ? 0.761 -3.919 -13.620 1.00 86.75 95 GLY A C 1
ATOM 772 O O . GLY A 1 95 ? 0.479 -3.440 -12.524 1.00 86.75 95 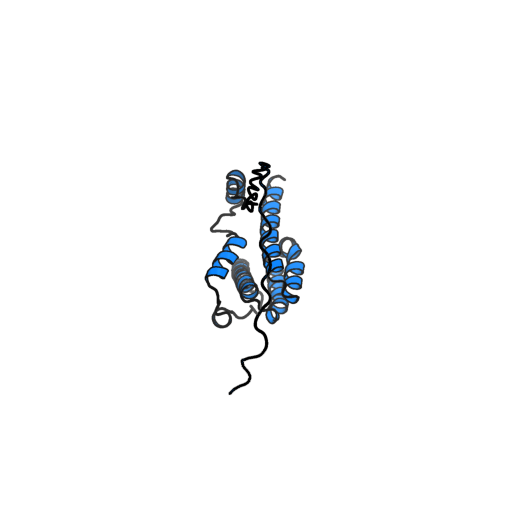GLY A O 1
ATOM 773 N N . LEU A 1 96 ? -0.165 -4.397 -14.457 1.00 87.88 96 LEU A N 1
ATOM 774 C CA . LEU A 1 96 ? -1.600 -4.367 -14.165 1.00 87.88 96 LEU A CA 1
ATOM 775 C C . LEU A 1 96 ? -1.949 -5.190 -12.914 1.00 87.88 96 LEU A C 1
ATOM 777 O O . LEU A 1 96 ? -2.659 -4.708 -12.032 1.00 87.88 96 LEU A O 1
ATOM 781 N N . VAL A 1 97 ? -1.425 -6.416 -12.818 1.00 89.69 97 VAL A N 1
ATOM 782 C CA . VAL A 1 97 ? -1.634 -7.297 -11.657 1.00 89.69 97 VAL A CA 1
ATOM 783 C C . VAL A 1 97 ? -1.066 -6.666 -10.389 1.00 89.69 97 VAL A C 1
ATOM 785 O O . VAL A 1 97 ? -1.722 -6.675 -9.349 1.00 89.69 97 VAL A O 1
ATOM 788 N N . PHE A 1 98 ? 0.125 -6.075 -10.472 1.00 88.69 98 PHE A N 1
ATOM 789 C CA . PHE A 1 98 ? 0.755 -5.404 -9.344 1.00 88.69 98 PHE A CA 1
ATOM 790 C C . PHE A 1 98 ? -0.035 -4.177 -8.884 1.00 88.69 98 PHE A C 1
ATOM 792 O O . PHE A 1 98 ? -0.288 -4.043 -7.692 1.00 88.69 98 PHE A O 1
ATOM 799 N N . GLY A 1 99 ? -0.514 -3.335 -9.806 1.00 88.00 99 GLY A N 1
ATOM 800 C CA . GLY A 1 99 ? -1.416 -2.229 -9.468 1.00 88.00 99 GLY A CA 1
ATOM 801 C C . GLY A 1 99 ? -2.706 -2.717 -8.798 1.00 88.00 99 GLY A C 1
ATOM 802 O O . GLY A 1 99 ? -3.158 -2.135 -7.813 1.00 88.00 99 GLY A O 1
ATOM 803 N N . GLY A 1 100 ? -3.251 -3.844 -9.269 1.00 91.25 100 GLY A N 1
ATOM 804 C CA . GLY A 1 100 ? -4.370 -4.528 -8.626 1.00 91.25 100 GLY A CA 1
ATOM 805 C C . GLY A 1 100 ? -4.066 -4.927 -7.182 1.00 91.25 100 GLY A C 1
ATOM 806 O O . GLY A 1 100 ? -4.866 -4.626 -6.299 1.00 91.25 100 GLY A O 1
ATOM 807 N N . LEU A 1 101 ? -2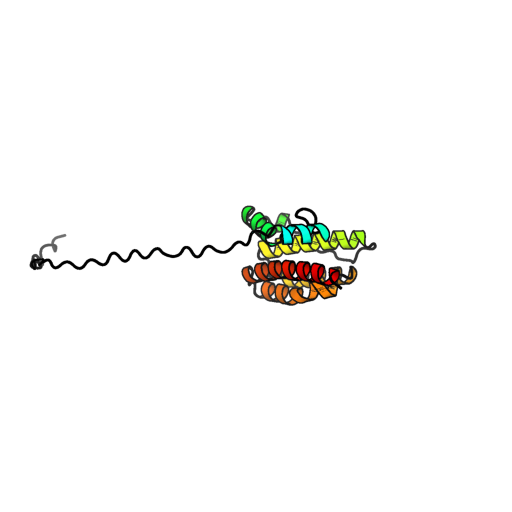.902 -5.524 -6.929 1.00 91.19 101 LEU A N 1
ATOM 808 C CA . LEU A 1 101 ? -2.468 -5.886 -5.580 1.00 91.19 101 LEU A CA 1
ATOM 809 C C . LEU A 1 101 ? -2.315 -4.666 -4.674 1.00 91.19 101 LEU A C 1
ATOM 811 O O . LEU A 1 101 ? -2.788 -4.704 -3.546 1.00 91.19 101 LEU A O 1
ATOM 815 N N . ILE A 1 102 ? -1.721 -3.571 -5.153 1.00 90.06 102 ILE A N 1
ATOM 816 C CA . ILE A 1 102 ? -1.608 -2.330 -4.370 1.00 90.06 102 ILE A CA 1
ATOM 817 C C . ILE A 1 102 ? -2.996 -1.834 -3.930 1.00 90.06 102 ILE A C 1
ATOM 819 O O . ILE A 1 102 ? -3.186 -1.508 -2.757 1.00 90.06 102 ILE A O 1
ATOM 823 N N . ALA A 1 103 ? -3.987 -1.862 -4.827 1.00 91.50 103 ALA A N 1
ATOM 824 C CA . ALA A 1 103 ? -5.367 -1.506 -4.491 1.00 91.50 103 ALA A CA 1
ATOM 825 C C . ALA A 1 103 ? -5.991 -2.445 -3.437 1.00 91.50 103 ALA A C 1
ATOM 827 O O . ALA A 1 103 ? -6.654 -1.974 -2.512 1.00 91.50 103 ALA A O 1
ATOM 828 N N . ASP A 1 104 ? -5.746 -3.758 -3.524 1.00 92.94 104 ASP A N 1
ATOM 829 C CA . ASP A 1 104 ? -6.190 -4.713 -2.495 1.00 92.94 104 ASP A CA 1
ATOM 830 C C . ASP A 1 104 ? -5.502 -4.455 -1.144 1.00 92.94 104 ASP A C 1
ATOM 832 O O . ASP A 1 104 ? -6.124 -4.611 -0.094 1.00 92.94 104 ASP A O 1
ATOM 836 N N . GLY A 1 105 ? -4.246 -4.002 -1.157 1.00 92.31 105 GLY A N 1
ATOM 837 C CA . GLY A 1 105 ? -3.510 -3.597 0.038 1.00 92.31 105 GLY A CA 1
ATOM 838 C C . GLY A 1 105 ? -4.196 -2.456 0.788 1.00 92.31 105 GLY A C 1
ATOM 839 O O . GLY A 1 105 ? -4.413 -2.566 1.996 1.00 92.31 105 GLY A O 1
ATOM 840 N N . PHE A 1 106 ? -4.619 -1.404 0.078 1.00 92.69 106 PHE A N 1
ATOM 841 C CA . PHE A 1 106 ? -5.400 -0.311 0.673 1.00 92.69 106 PHE A CA 1
ATOM 842 C C . PHE A 1 106 ? -6.702 -0.810 1.297 1.00 92.69 106 PHE A C 1
ATOM 844 O O . PHE A 1 106 ? -7.022 -0.456 2.430 1.00 92.69 106 PHE A O 1
ATOM 851 N N . LEU A 1 107 ? -7.417 -1.689 0.593 1.00 93.25 107 LEU A N 1
ATOM 852 C CA . LEU A 1 107 ? -8.659 -2.274 1.085 1.00 93.25 107 LEU A CA 1
ATOM 853 C C . LEU A 1 107 ? -8.440 -3.136 2.346 1.00 93.25 107 LEU A C 1
ATOM 855 O O . LEU A 1 107 ? -9.252 -3.084 3.268 1.00 93.25 107 LEU A O 1
ATOM 859 N N . ILE A 1 108 ? -7.348 -3.907 2.417 1.00 93.44 108 ILE A N 1
ATOM 860 C CA . ILE A 1 108 ? -6.976 -4.722 3.590 1.00 93.44 108 ILE A CA 1
ATOM 861 C C . ILE A 1 108 ? -6.657 -3.845 4.804 1.00 93.44 108 ILE A C 1
ATOM 863 O O . ILE A 1 108 ? -7.091 -4.173 5.912 1.00 93.44 108 ILE A O 1
ATOM 867 N N . VAL A 1 109 ? -5.905 -2.759 4.600 1.00 93.69 109 VAL A N 1
ATOM 868 C CA . VAL A 1 109 ? -5.532 -1.812 5.662 1.00 93.69 109 VAL A CA 1
ATOM 869 C C . VAL A 1 109 ? -6.761 -1.067 6.172 1.00 93.69 109 VAL A C 1
ATOM 871 O O . VAL A 1 109 ? -6.974 -1.006 7.380 1.00 93.69 109 VAL A O 1
ATOM 874 N N . GLU A 1 110 ? -7.602 -0.559 5.271 1.00 93.12 110 GLU A N 1
ATOM 875 C CA . GLU A 1 110 ? -8.817 0.176 5.633 1.00 93.12 110 GLU A CA 1
ATOM 876 C C . GLU A 1 110 ? -9.843 -0.715 6.343 1.00 93.12 110 GLU A C 1
ATOM 878 O O . GLU A 1 110 ? -10.463 -0.311 7.323 1.00 93.12 110 GLU A O 1
ATOM 883 N N . ALA A 1 111 ? -10.007 -1.956 5.883 1.00 93.19 111 ALA A N 1
ATOM 884 C CA . ALA A 1 111 ? -10.894 -2.923 6.520 1.00 93.19 111 ALA A CA 1
ATOM 885 C C . ALA A 1 111 ? -10.246 -3.650 7.713 1.00 93.19 111 ALA A C 1
ATOM 887 O O . ALA A 1 111 ? -10.855 -4.571 8.263 1.00 93.19 111 ALA A O 1
ATOM 888 N N . GLU A 1 112 ? -9.025 -3.285 8.108 1.00 93.56 112 GLU A N 1
ATOM 889 C CA . GLU A 1 112 ? -8.336 -3.820 9.285 1.00 93.56 112 GLU A CA 1
ATOM 890 C C . GLU A 1 112 ? -8.239 -5.364 9.319 1.00 93.56 112 GLU A C 1
ATOM 892 O O . GLU A 1 112 ? -8.382 -6.018 10.361 1.00 93.56 112 GLU A O 1
ATOM 897 N N . ARG A 1 113 ? -8.000 -5.999 8.164 1.00 93.56 113 ARG A N 1
ATOM 898 C CA . ARG A 1 113 ? -8.005 -7.469 8.028 1.00 93.56 113 ARG A CA 1
ATOM 899 C C . ARG A 1 113 ? -6.647 -8.095 8.365 1.00 93.56 113 ARG A C 1
ATOM 901 O O . ARG A 1 113 ? -5.912 -8.526 7.478 1.00 93.56 113 ARG A O 1
ATOM 908 N N . LYS A 1 114 ? -6.330 -8.209 9.664 1.00 93.31 114 LYS A N 1
ATOM 909 C CA . LYS A 1 114 ? -5.050 -8.774 10.172 1.00 93.31 114 LYS A CA 1
ATOM 910 C C . LYS A 1 114 ? -4.686 -10.129 9.563 1.00 93.31 114 LYS A C 1
ATOM 912 O O . LYS A 1 114 ? -3.537 -10.361 9.209 1.00 93.31 114 LYS A O 1
ATOM 917 N N . ASN A 1 115 ? -5.667 -11.019 9.431 1.00 92.81 115 ASN A N 1
ATOM 918 C CA . ASN A 1 115 ? -5.475 -12.392 8.959 1.00 92.81 115 ASN A CA 1
ATOM 919 C C . ASN A 1 115 ? -5.013 -12.487 7.495 1.00 92.81 115 ASN A C 1
ATOM 921 O O . ASN A 1 115 ? -4.563 -13.549 7.075 1.00 92.81 115 ASN A O 1
ATOM 925 N N . LEU A 1 116 ? -5.142 -11.409 6.718 1.00 91.56 116 LEU A N 1
ATOM 926 C CA . LEU A 1 116 ? -4.748 -11.377 5.310 1.00 91.56 116 LEU A CA 1
ATOM 927 C C . LEU A 1 116 ? -3.366 -10.757 5.089 1.00 91.56 116 LEU A C 1
ATOM 929 O O . LEU A 1 116 ? -2.750 -11.047 4.068 1.00 91.56 116 LEU A O 1
ATOM 933 N N . VAL A 1 117 ? -2.862 -9.962 6.041 1.00 92.00 117 VAL A N 1
ATOM 934 C CA . VAL A 1 117 ? -1.632 -9.161 5.900 1.00 92.00 117 VAL A CA 1
ATOM 935 C C . VAL A 1 117 ? -0.420 -10.019 5.533 1.00 92.00 117 VAL A C 1
ATOM 937 O O . VAL A 1 117 ? 0.315 -9.675 4.615 1.00 92.00 117 VAL A O 1
ATOM 940 N N . GLU A 1 118 ? -0.223 -11.153 6.206 1.00 89.81 118 GLU A N 1
ATOM 941 C CA . GLU A 1 118 ? 0.962 -11.995 6.002 1.00 89.81 118 GLU A CA 1
ATOM 942 C C . GLU A 1 118 ? 0.974 -12.666 4.622 1.00 89.81 118 GLU A C 1
ATOM 944 O O . GLU A 1 118 ? 1.960 -12.588 3.885 1.00 89.81 118 GLU A O 1
ATOM 949 N N . ASN A 1 119 ? -0.145 -13.291 4.238 1.00 91.44 119 ASN A N 1
ATOM 950 C CA . ASN A 1 119 ? -0.246 -13.940 2.935 1.00 91.44 119 ASN A CA 1
ATOM 951 C C . ASN A 1 119 ? -0.165 -12.910 1.799 1.00 91.44 119 ASN A C 1
ATOM 953 O O . ASN A 1 119 ? 0.575 -13.107 0.836 1.00 91.44 119 ASN A O 1
ATOM 957 N N . PHE A 1 120 ? -0.883 -11.795 1.946 1.00 91.81 120 PHE A N 1
ATOM 958 C CA . PHE A 1 120 ? -0.878 -10.705 0.980 1.00 91.81 120 PHE A CA 1
ATOM 959 C C . PHE A 1 120 ? 0.518 -10.097 0.811 1.00 91.81 120 PHE A C 1
ATOM 961 O O . PHE A 1 120 ? 0.987 -9.974 -0.318 1.00 91.81 120 PHE A O 1
ATOM 968 N N . GLY A 1 121 ? 1.212 -9.781 1.911 1.00 89.75 121 GLY A N 1
ATOM 969 C CA . GLY A 1 121 ? 2.554 -9.201 1.875 1.00 89.75 121 GLY A CA 1
ATOM 970 C C . GLY A 1 121 ? 3.537 -10.078 1.101 1.00 89.75 121 GLY A C 1
ATOM 971 O O . GLY A 1 121 ? 4.256 -9.589 0.235 1.00 89.75 121 GLY A O 1
ATOM 972 N N . ARG A 1 122 ? 3.504 -11.397 1.318 1.00 90.06 122 ARG A N 1
ATOM 973 C CA . ARG A 1 122 ? 4.323 -12.351 0.555 1.00 90.06 122 ARG A CA 1
ATOM 974 C C . ARG A 1 122 ? 4.043 -12.296 -0.952 1.00 90.06 122 ARG A C 1
ATOM 976 O O . ARG A 1 122 ? 4.992 -12.181 -1.725 1.00 90.06 122 ARG A O 1
ATOM 983 N N . VAL A 1 123 ? 2.773 -12.354 -1.361 1.00 90.75 123 VAL A N 1
ATOM 984 C CA . VAL A 1 123 ? 2.383 -12.305 -2.785 1.00 90.75 123 VAL A CA 1
ATOM 985 C C . VAL A 1 123 ? 2.774 -10.966 -3.414 1.00 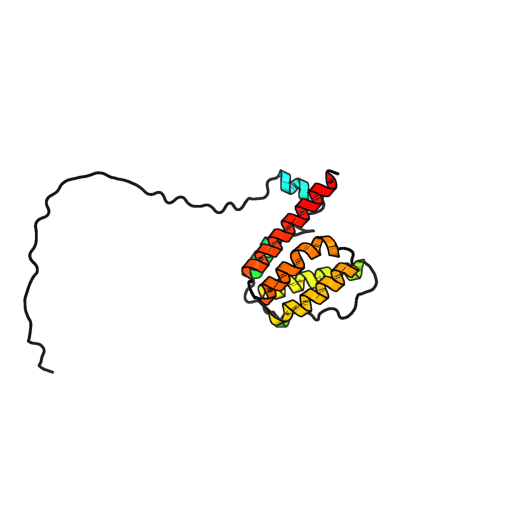90.75 123 VAL A C 1
ATOM 987 O O . VAL A 1 123 ? 3.318 -10.934 -4.517 1.00 90.75 123 VAL A O 1
ATOM 990 N N . LEU A 1 124 ? 2.561 -9.858 -2.701 1.00 89.12 124 LEU A N 1
ATOM 991 C CA . LEU A 1 124 ? 2.940 -8.523 -3.157 1.00 89.12 124 LEU A CA 1
ATOM 992 C C . LEU A 1 124 ? 4.450 -8.422 -3.418 1.00 89.12 124 LEU A C 1
ATOM 994 O O . LEU A 1 124 ? 4.859 -7.919 -4.464 1.00 89.12 124 LEU A O 1
ATOM 998 N N . MET A 1 125 ? 5.278 -8.935 -2.503 1.00 87.56 125 MET A N 1
ATOM 999 C CA . MET A 1 125 ? 6.737 -8.915 -2.653 1.00 87.56 125 MET A CA 1
ATOM 1000 C C . MET A 1 125 ? 7.223 -9.810 -3.798 1.00 87.56 125 MET A C 1
ATOM 1002 O O . MET A 1 125 ? 8.164 -9.449 -4.508 1.00 87.56 125 MET A O 1
ATOM 1006 N N . GLU A 1 126 ? 6.583 -10.958 -4.018 1.00 88.19 126 GLU A N 1
ATOM 1007 C CA . GLU A 1 126 ? 6.885 -11.832 -5.154 1.00 88.19 126 GLU A CA 1
ATOM 1008 C C . GLU A 1 126 ? 6.619 -11.126 -6.495 1.00 88.19 126 GLU A C 1
ATOM 1010 O O . GLU A 1 126 ? 7.492 -11.105 -7.369 1.00 88.19 126 GLU A O 1
ATOM 1015 N N . GLN A 1 127 ? 5.465 -10.464 -6.635 1.00 87.62 127 GLN A N 1
ATOM 1016 C CA . GLN A 1 127 ? 5.128 -9.714 -7.850 1.00 87.62 127 GLN A CA 1
ATOM 1017 C C . GLN A 1 127 ? 6.008 -8.465 -8.041 1.00 87.62 127 GLN A C 1
ATOM 1019 O O . GLN A 1 127 ? 6.422 -8.179 -9.166 1.00 87.62 127 GLN A O 1
ATOM 1024 N N . ALA A 1 128 ? 6.368 -7.754 -6.963 1.00 85.38 128 ALA A N 1
ATOM 1025 C CA . ALA A 1 128 ? 7.274 -6.600 -7.021 1.00 85.38 128 ALA A CA 1
ATOM 1026 C C . ALA A 1 128 ? 8.664 -6.979 -7.565 1.00 85.38 128 ALA A C 1
ATOM 1028 O O . ALA A 1 128 ? 9.231 -6.280 -8.411 1.00 85.38 128 ALA A O 1
ATOM 1029 N N . ARG A 1 129 ? 9.206 -8.121 -7.120 1.00 85.19 129 ARG A N 1
ATOM 1030 C CA . ARG A 1 129 ? 10.485 -8.656 -7.614 1.00 85.19 129 ARG A CA 1
ATOM 1031 C C . ARG A 1 129 ? 10.400 -9.055 -9.081 1.00 85.19 129 ARG A C 1
ATOM 1033 O O . ARG A 1 129 ? 11.298 -8.721 -9.847 1.00 85.19 129 ARG A O 1
ATOM 1040 N N . ALA A 1 130 ? 9.304 -9.694 -9.492 1.00 84.62 130 ALA A N 1
ATOM 1041 C CA . ALA A 1 130 ? 9.076 -10.069 -10.888 1.00 84.62 130 ALA A CA 1
ATOM 1042 C C . ALA A 1 130 ? 8.997 -8.860 -11.845 1.00 84.62 130 ALA A C 1
ATOM 1044 O O . ALA A 1 130 ? 9.203 -9.018 -13.049 1.00 84.62 130 ALA A O 1
ATOM 1045 N N . LEU A 1 131 ? 8.701 -7.667 -11.320 1.00 81.38 131 LEU A N 1
ATOM 1046 C CA . LEU A 1 131 ? 8.672 -6.398 -12.052 1.00 81.38 131 LEU A CA 1
ATOM 1047 C C . LEU A 1 131 ? 9.993 -5.613 -12.027 1.00 81.38 131 LEU A C 1
ATOM 1049 O O . LEU A 1 131 ? 10.100 -4.605 -12.724 1.00 81.38 131 LEU A O 1
ATOM 1053 N N . GLY A 1 132 ? 10.986 -6.042 -11.242 1.00 77.62 132 GLY A N 1
ATOM 1054 C CA . GLY A 1 132 ? 12.246 -5.311 -11.069 1.00 77.62 132 GLY A CA 1
ATOM 1055 C C . GLY A 1 132 ? 12.122 -4.026 -10.238 1.00 77.62 132 GLY A C 1
ATOM 1056 O O . GLY A 1 132 ? 13.016 -3.189 -10.277 1.00 77.62 132 GLY A O 1
ATOM 1057 N N . VAL A 1 133 ? 11.027 -3.857 -9.485 1.00 72.75 133 VAL A N 1
ATOM 1058 C CA . VAL A 1 133 ? 10.781 -2.697 -8.597 1.00 72.75 133 VAL A CA 1
ATOM 1059 C C . VAL A 1 133 ? 11.012 -3.017 -7.117 1.00 72.75 133 VAL A C 1
ATOM 1061 O O . VAL A 1 133 ? 10.708 -2.200 -6.252 1.00 72.75 133 VAL A O 1
ATOM 1064 N N . GLY A 1 134 ? 11.561 -4.200 -6.824 1.00 62.78 134 GLY A N 1
ATOM 1065 C CA . GLY A 1 134 ? 11.784 -4.695 -5.468 1.00 62.78 134 GLY A CA 1
ATOM 1066 C C . GLY A 1 134 ? 12.557 -3.706 -4.596 1.00 62.78 134 GLY A C 1
ATOM 1067 O O . GLY A 1 134 ? 12.000 -3.167 -3.652 1.00 62.78 134 GLY A O 1
ATOM 1068 N N . ASP A 1 135 ? 13.817 -3.419 -4.897 1.00 65.69 135 ASP A N 1
ATOM 1069 C CA . ASP A 1 135 ? 14.743 -2.894 -3.880 1.00 65.69 135 ASP A CA 1
ATOM 1070 C C . ASP A 1 135 ? 14.346 -1.552 -3.234 1.00 65.69 135 ASP A C 1
ATOM 1072 O O . ASP A 1 135 ? 14.561 -1.370 -2.036 1.00 65.69 135 ASP A O 1
ATOM 1076 N N . ARG A 1 136 ? 13.705 -0.634 -3.973 1.00 62.69 136 ARG A N 1
ATOM 1077 C CA . ARG A 1 136 ? 13.249 0.662 -3.428 1.00 62.69 136 ARG A CA 1
ATOM 1078 C C . ARG A 1 136 ? 11.954 0.555 -2.617 1.00 62.69 136 ARG A C 1
ATOM 1080 O O . ARG A 1 136 ? 11.863 1.139 -1.544 1.00 62.69 136 ARG A O 1
ATOM 1087 N N . VAL A 1 137 ? 10.985 -0.236 -3.079 1.00 62.97 137 VAL A N 1
ATOM 1088 C CA . VAL A 1 137 ? 9.696 -0.453 -2.387 1.00 62.97 137 VAL A CA 1
ATOM 1089 C C . VAL A 1 137 ? 9.860 -1.391 -1.181 1.00 62.97 137 VAL A C 1
ATOM 1091 O O . VAL A 1 137 ? 9.157 -1.282 -0.176 1.00 62.97 137 VAL A O 1
ATOM 1094 N N . MET A 1 138 ? 10.830 -2.308 -1.243 1.00 66.31 138 MET A N 1
ATOM 1095 C CA . MET A 1 138 ? 11.068 -3.319 -0.211 1.00 66.31 138 MET A CA 1
ATOM 1096 C C . MET A 1 138 ? 11.543 -2.713 1.118 1.00 66.31 138 MET A C 1
ATOM 1098 O O . MET A 1 138 ? 11.274 -3.319 2.156 1.00 66.31 138 MET A O 1
ATOM 1102 N N . ARG A 1 139 ? 12.189 -1.533 1.118 1.00 70.75 139 ARG A N 1
ATOM 1103 C CA . ARG A 1 139 ? 12.772 -0.913 2.326 1.00 70.75 139 ARG A CA 1
ATOM 1104 C C . ARG A 1 139 ? 11.742 -0.703 3.445 1.00 70.75 139 ARG A C 1
ATOM 1106 O O . ARG A 1 139 ? 12.036 -1.021 4.593 1.00 70.75 139 ARG A O 1
ATOM 1113 N N . HIS A 1 140 ? 10.529 -0.274 3.098 1.00 75.00 140 HIS A N 1
ATOM 1114 C CA . HIS A 1 140 ? 9.451 0.006 4.061 1.00 75.00 140 HIS A CA 1
ATOM 1115 C C . HIS A 1 140 ? 8.435 -1.145 4.178 1.00 75.00 140 HIS A C 1
ATOM 1117 O O . HIS A 1 140 ? 7.698 -1.252 5.157 1.00 75.00 140 HIS A O 1
ATOM 1123 N N . SER A 1 141 ? 8.432 -2.083 3.224 1.00 78.50 141 SER A N 1
ATOM 1124 C CA . SER A 1 141 ? 7.466 -3.193 3.165 1.00 78.50 141 SER A CA 1
ATOM 1125 C C . SER A 1 141 ? 7.470 -4.111 4.398 1.00 78.50 141 SER A C 1
ATOM 1127 O O . SER A 1 141 ? 6.411 -4.560 4.850 1.00 78.50 141 SER A O 1
ATOM 1129 N N . ALA A 1 142 ? 8.648 -4.377 4.972 1.00 81.88 142 ALA A N 1
ATOM 1130 C CA . ALA A 1 142 ? 8.791 -5.220 6.155 1.00 81.88 142 ALA A CA 1
ATOM 1131 C C . ALA A 1 142 ? 8.195 -4.545 7.401 1.00 81.88 142 ALA A C 1
ATOM 1133 O O . ALA A 1 142 ? 7.491 -5.196 8.174 1.00 81.88 142 ALA A O 1
ATOM 1134 N N . SER A 1 143 ? 8.428 -3.236 7.544 1.00 87.31 143 SER A N 1
ATOM 1135 C CA . SER A 1 143 ? 7.864 -2.396 8.607 1.00 87.31 143 SER A CA 1
ATOM 1136 C C . SER A 1 143 ? 6.335 -2.380 8.530 1.00 87.31 143 SER A C 1
ATOM 1138 O O . SER A 1 143 ? 5.660 -2.782 9.479 1.00 87.31 143 SER A O 1
ATOM 1140 N N . VAL A 1 144 ? 5.782 -2.065 7.351 1.00 88.94 144 VAL A N 1
ATOM 1141 C CA . VAL A 1 144 ? 4.333 -2.071 7.082 1.00 88.94 144 VAL A CA 1
ATOM 1142 C C . VAL A 1 144 ? 3.695 -3.424 7.415 1.00 88.94 144 VAL A C 1
ATOM 1144 O O . VAL A 1 144 ? 2.660 -3.483 8.083 1.00 88.94 144 VAL A O 1
ATOM 1147 N N . THR A 1 145 ? 4.318 -4.526 6.988 1.00 89.19 145 THR A N 1
ATOM 1148 C CA . THR A 1 145 ? 3.799 -5.883 7.228 1.00 89.19 145 THR A CA 1
ATOM 1149 C C . THR A 1 145 ? 3.797 -6.228 8.720 1.00 89.19 145 THR A C 1
ATOM 1151 O O . THR A 1 145 ? 2.815 -6.773 9.228 1.00 89.19 145 THR A O 1
ATOM 1154 N N . GLU A 1 146 ? 4.858 -5.877 9.451 1.00 90.94 146 GLU A N 1
ATOM 1155 C CA . GLU A 1 146 ? 4.953 -6.125 10.893 1.00 90.94 146 GLU A CA 1
ATOM 1156 C C . GLU A 1 146 ? 3.952 -5.280 11.695 1.00 90.94 146 GLU A C 1
ATOM 1158 O O . GLU A 1 146 ? 3.286 -5.791 12.603 1.00 90.94 146 GLU A O 1
ATOM 1163 N N . LEU A 1 147 ? 3.785 -4.004 11.339 1.00 93.56 147 LEU A N 1
ATOM 1164 C CA . LEU A 1 147 ? 2.769 -3.127 11.922 1.00 93.56 147 LEU A CA 1
ATOM 1165 C C . LEU A 1 147 ? 1.355 -3.666 11.661 1.00 93.56 147 LEU A C 1
ATOM 1167 O O . LEU A 1 147 ? 0.537 -3.732 12.584 1.00 93.56 147 LEU A O 1
ATOM 1171 N N . GLY A 1 148 ? 1.083 -4.135 10.440 1.00 92.25 148 GLY A N 1
ATOM 1172 C CA . GLY A 1 148 ? -0.186 -4.764 10.074 1.00 92.25 148 GLY A CA 1
ATOM 1173 C C . GLY A 1 148 ? -0.448 -6.067 10.835 1.00 92.25 148 GLY A C 1
ATOM 1174 O O . GLY A 1 148 ? -1.565 -6.297 11.300 1.00 92.25 148 GLY A O 1
ATOM 1175 N N . ARG A 1 149 ? 0.588 -6.882 11.075 1.00 90.81 149 ARG A N 1
ATOM 1176 C CA . ARG A 1 149 ? 0.499 -8.102 11.897 1.00 90.81 149 ARG A CA 1
ATOM 1177 C C . ARG A 1 149 ? 0.120 -7.792 13.347 1.00 90.81 149 ARG A C 1
ATOM 1179 O O . ARG A 1 149 ? -0.703 -8.490 13.941 1.00 90.81 149 ARG A O 1
ATOM 1186 N N . ARG A 1 150 ? 0.684 -6.725 13.921 1.00 94.00 150 ARG A N 1
ATOM 1187 C CA . ARG A 1 150 ? 0.307 -6.214 15.255 1.00 94.00 150 ARG A CA 1
ATOM 1188 C C . ARG A 1 150 ? -1.083 -5.559 15.240 1.00 94.00 150 ARG A C 1
ATOM 1190 O O . ARG A 1 150 ? -1.774 -5.510 16.260 1.00 94.00 150 ARG A O 1
ATOM 1197 N N . GLY A 1 151 ? -1.541 -5.124 14.068 1.00 93.06 151 GLY A N 1
ATOM 1198 C CA . GLY A 1 151 ? -2.764 -4.352 13.870 1.00 93.06 151 GLY A CA 1
ATOM 1199 C C . GLY A 1 151 ? -2.641 -2.909 14.331 1.00 93.06 151 GLY A C 1
ATOM 1200 O O . GLY A 1 151 ? -3.612 -2.337 14.815 1.00 93.06 151 GLY A O 1
ATOM 1201 N N . ALA A 1 152 ? -1.441 -2.346 14.229 1.00 95.31 152 ALA A N 1
ATOM 1202 C CA . ALA A 1 152 ? -1.180 -0.940 14.479 1.00 95.31 152 ALA A CA 1
ATOM 1203 C C . ALA A 1 152 ? -1.569 -0.117 13.236 1.00 95.31 152 ALA A C 1
ATOM 1205 O O . ALA A 1 152 ? -0.719 0.474 12.582 1.00 95.31 152 ALA A O 1
ATOM 1206 N N . TRP A 1 153 ? -2.854 -0.108 12.870 1.00 93.94 153 TRP A N 1
ATOM 1207 C CA . TRP A 1 153 ? -3.323 0.396 11.568 1.00 93.94 153 TRP A CA 1
ATOM 1208 C C . TRP A 1 153 ? -3.043 1.873 11.312 1.00 93.94 153 TRP A C 1
ATOM 1210 O O . TRP A 1 153 ? -2.722 2.249 10.191 1.00 93.94 153 TRP A O 1
ATOM 1220 N N . GLN A 1 154 ? -3.098 2.702 12.353 1.00 93.88 154 GLN A N 1
ATOM 1221 C CA . GLN A 1 154 ? -2.709 4.109 12.248 1.00 93.88 154 GLN A CA 1
ATOM 1222 C C . GLN A 1 154 ? -1.224 4.256 11.892 1.00 93.88 154 GLN A C 1
ATOM 1224 O O . GLN A 1 154 ? -0.874 5.041 11.018 1.00 93.88 154 GLN A O 1
ATOM 1229 N N . GLN A 1 155 ? -0.361 3.428 12.487 1.00 94.00 155 GLN A N 1
ATOM 1230 C CA . GLN A 1 155 ? 1.067 3.404 12.158 1.00 94.00 155 GLN A CA 1
ATOM 1231 C C . GLN A 1 155 ? 1.301 2.841 10.751 1.00 94.00 155 GLN A C 1
ATOM 1233 O O . GLN A 1 155 ? 2.151 3.347 10.034 1.00 94.00 155 GLN A O 1
ATOM 1238 N N . VAL A 1 156 ? 0.510 1.851 10.315 1.00 93.62 156 VAL A N 1
ATOM 1239 C CA . VAL A 1 156 ? 0.548 1.356 8.927 1.00 93.62 156 VAL A CA 1
ATOM 1240 C C . VAL A 1 156 ? 0.248 2.478 7.929 1.00 93.62 156 VAL A C 1
ATOM 1242 O O . VAL A 1 156 ? 0.965 2.611 6.943 1.00 93.62 156 VAL A O 1
ATOM 1245 N N . ARG A 1 157 ? -0.783 3.299 8.176 1.00 93.12 157 ARG A N 1
ATOM 1246 C CA . ARG A 1 157 ? -1.111 4.442 7.306 1.00 93.12 157 ARG A CA 1
ATOM 1247 C C . ARG A 1 157 ? 0.024 5.460 7.268 1.00 93.12 157 ARG A C 1
ATOM 1249 O O . ARG A 1 157 ? 0.419 5.871 6.184 1.00 93.12 157 ARG A O 1
ATOM 1256 N N . GLN A 1 158 ? 0.565 5.819 8.431 1.00 92.38 158 GLN A N 1
ATOM 1257 C CA . GLN A 1 158 ? 1.686 6.756 8.536 1.00 92.38 158 GLN A CA 1
ATOM 1258 C C . GLN A 1 158 ? 2.921 6.255 7.781 1.00 92.38 158 GLN A C 1
ATOM 1260 O O . GLN A 1 158 ? 3.503 7.005 7.006 1.00 92.38 158 GLN A O 1
ATOM 1265 N N . GLU A 1 159 ? 3.272 4.978 7.938 1.00 90.62 159 GLU A N 1
ATOM 1266 C CA . GLU A 1 159 ? 4.408 4.364 7.245 1.00 90.62 159 GLU A CA 1
ATOM 1267 C C . GLU A 1 159 ? 4.211 4.357 5.719 1.00 90.62 159 GLU A C 1
ATOM 1269 O O . GLU A 1 159 ? 5.145 4.623 4.964 1.00 90.62 159 GLU A O 1
ATOM 1274 N N . LEU A 1 160 ? 2.989 4.090 5.244 1.00 89.88 160 LEU A N 1
ATOM 1275 C CA . LEU A 1 160 ? 2.664 4.129 3.814 1.00 89.88 160 LEU A CA 1
ATOM 1276 C C . LEU A 1 160 ? 2.742 5.550 3.240 1.00 89.88 160 LEU A C 1
ATOM 1278 O O . LEU A 1 160 ? 3.251 5.720 2.135 1.00 89.88 160 LEU A O 1
ATOM 1282 N N . ILE A 1 161 ? 2.281 6.560 3.983 1.00 89.12 161 ILE A N 1
ATOM 1283 C CA . ILE A 1 161 ? 2.404 7.971 3.587 1.00 89.12 161 ILE A CA 1
ATOM 1284 C C . ILE A 1 161 ? 3.883 8.380 3.545 1.00 89.12 161 ILE A C 1
ATOM 1286 O O . ILE A 1 161 ? 4.328 8.943 2.550 1.00 89.12 161 ILE A O 1
ATOM 1290 N N . ALA A 1 162 ? 4.666 8.025 4.568 1.00 87.06 162 ALA A N 1
ATOM 1291 C CA . ALA A 1 162 ? 6.104 8.295 4.602 1.00 87.06 162 ALA A CA 1
ATOM 1292 C C . ALA A 1 162 ? 6.845 7.628 3.430 1.00 87.06 162 ALA A C 1
ATOM 1294 O O . ALA A 1 162 ? 7.688 8.253 2.794 1.00 87.06 162 ALA A O 1
ATOM 1295 N N . THR A 1 163 ? 6.459 6.397 3.073 1.00 83.69 163 THR A N 1
ATOM 1296 C CA 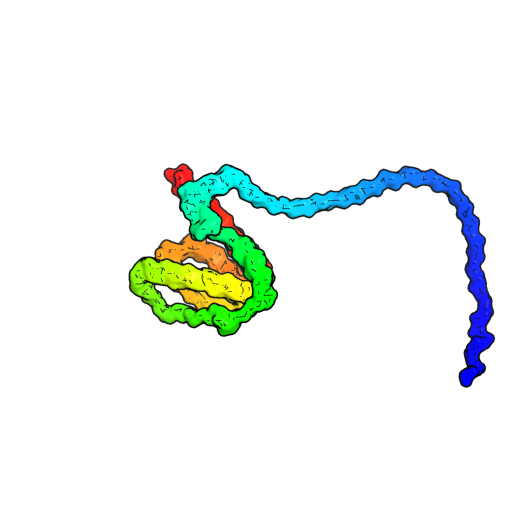. THR A 1 163 ? 7.029 5.682 1.919 1.00 83.69 163 THR A CA 1
ATOM 1297 C C . THR A 1 163 ? 6.829 6.453 0.610 1.00 83.69 163 THR A C 1
ATOM 1299 O O . THR A 1 163 ? 7.716 6.437 -0.240 1.00 83.69 163 THR A O 1
ATOM 1302 N N . GLN A 1 164 ? 5.685 7.124 0.419 1.00 83.19 164 GLN A N 1
ATOM 1303 C CA . GLN A 1 164 ? 5.464 7.949 -0.773 1.00 83.19 164 GLN A CA 1
ATOM 1304 C C . GLN A 1 164 ? 6.446 9.120 -0.820 1.00 83.19 164 GLN A C 1
ATOM 1306 O O . GLN A 1 164 ? 7.095 9.311 -1.846 1.00 83.19 164 GLN A O 1
ATOM 1311 N N . THR A 1 165 ? 6.581 9.856 0.283 1.00 81.62 165 THR A N 1
ATOM 1312 C CA . THR A 1 165 ? 7.512 10.985 0.381 1.00 81.62 165 THR A CA 1
ATOM 1313 C C . THR A 1 165 ? 8.948 10.549 0.092 1.00 81.62 165 THR A C 1
ATOM 1315 O O . THR A 1 165 ? 9.625 11.181 -0.714 1.00 81.62 165 THR A O 1
ATOM 1318 N N . ASP A 1 166 ? 9.386 9.428 0.667 1.00 79.44 166 ASP A N 1
ATOM 1319 C CA . ASP A 1 166 ? 10.740 8.898 0.470 1.00 79.44 166 ASP A CA 1
ATOM 1320 C C . ASP A 1 166 ? 10.997 8.471 -0.987 1.00 79.44 166 ASP A C 1
ATOM 1322 O O . ASP A 1 166 ? 12.088 8.674 -1.522 1.00 79.44 166 ASP A O 1
ATOM 1326 N N . VAL A 1 167 ? 9.997 7.882 -1.656 1.00 78.56 167 VAL A N 1
ATOM 1327 C CA . VAL A 1 167 ? 10.105 7.492 -3.072 1.00 78.56 167 VAL A CA 1
ATOM 1328 C C . VAL A 1 167 ? 10.141 8.717 -3.982 1.00 78.56 167 VAL A C 1
ATOM 1330 O O . VAL A 1 167 ? 10.935 8.739 -4.921 1.00 78.56 167 VAL A O 1
ATOM 1333 N N . GLU A 1 168 ? 9.309 9.724 -3.721 1.00 78.31 168 GLU A N 1
ATOM 1334 C CA . GLU A 1 168 ? 9.299 10.978 -4.482 1.00 78.31 168 GLU A CA 1
ATOM 1335 C C . GLU A 1 168 ? 10.624 11.733 -4.322 1.00 78.31 168 GLU A C 1
ATOM 1337 O O . GLU A 1 168 ? 11.226 12.112 -5.325 1.00 78.31 168 GLU A O 1
ATOM 1342 N N . GLN A 1 169 ? 11.148 11.827 -3.098 1.00 76.81 169 GLN A N 1
ATOM 1343 C CA . GLN A 1 169 ? 12.454 12.426 -2.822 1.00 76.81 169 GLN A CA 1
ATOM 1344 C C . GLN A 1 169 ? 13.588 11.699 -3.563 1.00 76.81 169 GLN A C 1
ATOM 1346 O O . GLN A 1 169 ? 14.406 12.334 -4.226 1.00 76.81 169 GLN A O 1
ATOM 1351 N N . ALA A 1 170 ? 13.599 10.363 -3.539 1.00 73.25 170 ALA A N 1
ATOM 1352 C CA . ALA A 1 170 ? 14.595 9.577 -4.267 1.00 73.25 170 ALA A CA 1
ATOM 1353 C C . ALA A 1 170 ? 14.520 9.774 -5.794 1.00 73.25 170 ALA A C 1
ATOM 1355 O O . ALA A 1 170 ? 15.531 9.628 -6.481 1.00 73.25 170 ALA A O 1
ATOM 1356 N N . MET A 1 171 ? 13.337 10.073 -6.347 1.00 72.81 171 MET A N 1
ATOM 1357 C CA . MET A 1 171 ? 13.187 10.386 -7.773 1.00 72.81 171 MET A CA 1
ATOM 1358 C C . MET A 1 171 ? 13.737 11.771 -8.132 1.00 72.81 171 MET A C 1
ATOM 1360 O O . MET A 1 171 ? 14.247 11.927 -9.239 1.00 72.81 171 MET A O 1
ATOM 1364 N N . ILE A 1 172 ? 13.657 12.742 -7.218 1.00 72.00 172 ILE A N 1
ATOM 1365 C CA . ILE A 1 172 ? 14.257 14.073 -7.387 1.00 72.00 172 ILE A CA 1
ATOM 1366 C C . ILE A 1 172 ? 15.786 13.960 -7.348 1.00 72.00 172 ILE A C 1
ATOM 1368 O O . ILE A 1 172 ? 16.455 14.403 -8.276 1.00 72.00 172 ILE A O 1
ATOM 1372 N N . GLU A 1 173 ? 16.335 13.282 -6.336 1.00 71.50 173 GLU A N 1
ATOM 1373 C CA . GLU A 1 173 ? 17.788 13.119 -6.156 1.00 71.50 173 GLU A CA 1
ATOM 1374 C C . GLU A 1 173 ? 18.464 12.434 -7.353 1.00 71.50 173 GLU A C 1
ATOM 1376 O O . GLU A 1 173 ? 19.514 12.875 -7.804 1.00 71.50 173 GLU A O 1
ATOM 1381 N N . LEU A 1 174 ? 17.832 11.403 -7.928 1.00 67.44 174 LEU A N 1
ATOM 1382 C CA . LEU A 1 174 ? 18.332 10.702 -9.121 1.00 67.44 174 LEU A CA 1
ATOM 1383 C C . LEU A 1 174 ? 18.419 11.577 -10.383 1.00 67.44 174 LEU A C 1
ATOM 1385 O O . LEU A 1 174 ? 19.024 11.148 -11.362 1.00 67.44 174 LEU A O 1
ATOM 1389 N N . ARG A 1 175 ? 17.753 12.735 -10.410 1.00 62.81 175 ARG A N 1
ATOM 1390 C CA . ARG A 1 175 ? 17.751 13.657 -11.553 1.00 62.81 175 ARG A CA 1
ATOM 1391 C C . ARG A 1 175 ? 18.855 14.710 -11.456 1.00 62.81 175 ARG A C 1
ATOM 1393 O O . ARG A 1 175 ? 19.264 15.237 -12.488 1.00 62.81 175 ARG A O 1
ATOM 1400 N N . ASP A 1 176 ? 19.294 15.017 -10.239 1.00 48.03 176 ASP A N 1
ATOM 1401 C CA . ASP A 1 176 ? 20.365 15.980 -9.975 1.00 48.03 176 ASP A CA 1
ATOM 1402 C C . ASP A 1 176 ? 21.773 15.361 -10.144 1.00 48.03 176 ASP A C 1
ATOM 1404 O O . ASP A 1 176 ? 22.762 16.100 -10.177 1.00 48.03 176 ASP A O 1
ATOM 1408 N N . GLU A 1 177 ? 21.867 14.030 -10.291 1.00 44.34 177 GLU A N 1
ATOM 1409 C CA . GLU A 1 177 ? 23.079 13.265 -10.657 1.00 44.34 177 GLU A CA 1
ATOM 1410 C C . GLU A 1 177 ? 23.250 13.084 -12.178 1.00 44.34 177 GLU A C 1
ATOM 1412 O O . GLU A 1 177 ? 24.403 13.227 -12.658 1.00 44.34 177 GLU A O 1
#

Foldseek 3Di:
DPPPPPDDDDDDDDDDDDDDDDDDPPPPPPPPPPPPPPPPDPVLQVLCVVLVNHCVPPNQLVVVLVVLVVVPPDPLVVPDDDQDPDQDPDLVVLVVSLVVLVVNVSSCLSNLPLVCLVVSLVSNLVSCVVNVNRPLLVPLSVVLSVCSNVSVSVVNSVSVNVSVVSVSVVSSVVVVD

Radius of gyration: 29.19 Å; chains: 1; bounding box: 68×63×83 Å

pLDDT: mean 74.09, std 18.89, range [35.41, 95.31]

Sequence (177 aa):
QKWRDCLRKTEPRRVKIRTVSILVALTLVSAAIGEHQEEPTEDKQHEREELGVNAYTAPSIERIFAQLDQLRPLPFDQLKRELPQSIVAGREHKGLVFGGLIADGFLIVEAERKNLVENFGRVLMEQARALGVGDRVMRHSASVTELGRRGAWQQVRQELIATQTDVEQAMIELRDE

Secondary structure (DSSP, 8-state):
-----S----PPPP------------------------PPPHHHHHHHHHTT--TTTS--HHHHHHHHHHTPSP-HHHH--PPP-SPPSSHHHHHHHHHHHHHHHHHHHHTT-HHHHHHHHHHHHHHHHHTT-HHHHHHHHHHHHHHHHHT-HHHHHHHHHHHHHHHHHHHHHHHH-